Protein AF-A0A5K1FTA0-F1 (afdb_monomer)

Solvent-accessible surface area (backbone atoms only — not comparable to full-atom values): 4737 Å² total; per-residue (Å²): 111,57,67,60,50,43,74,75,42,60,86,54,59,66,70,60,42,51,52,56,69,73,47,56,70,84,77,61,80,87,78,87,87,82,82,71,84,82,65,92,76,55,64,62,94,95,44,72,59,62,32,63,81,52,58,58,58,74,76,89,73,69,45,58,68,57,63,47,72,109

Structure (mmCIF, N/CA/C/O backbone):
data_AF-A0A5K1FTA0-F1
#
_entry.id   AF-A0A5K1FTA0-F1
#
loop_
_atom_site.group_PDB
_atom_site.id
_atom_site.type_symbol
_atom_site.label_atom_id
_atom_site.label_alt_id
_atom_site.label_comp_id
_atom_site.label_asym_id
_atom_site.label_entity_id
_atom_site.label_seq_id
_atom_site.pdbx_PDB_ins_code
_atom_site.Cartn_x
_atom_site.Cartn_y
_atom_site.Cartn_z
_atom_site.occupancy
_atom_site.B_iso_or_equiv
_atom_site.auth_seq_id
_atom_site.auth_comp_id
_atom_site.auth_asym_id
_atom_site.auth_atom_id
_atom_site.pdbx_PDB_model_num
ATOM 1 N N . LYS A 1 1 ? 4.130 9.003 -13.423 1.00 93.38 1 LYS A N 1
ATOM 2 C CA . LYS A 1 1 ? 4.396 8.086 -12.289 1.00 93.38 1 LYS A CA 1
ATOM 3 C C . LYS A 1 1 ? 5.608 7.215 -12.586 1.00 93.38 1 LYS A C 1
ATOM 5 O O . LYS A 1 1 ? 6.539 7.240 -11.788 1.00 93.38 1 LYS A O 1
ATOM 10 N N . LYS A 1 2 ? 5.673 6.576 -13.759 1.00 96.12 2 LYS A N 1
ATOM 11 C CA . LYS A 1 2 ? 6.833 5.790 -14.208 1.00 96.12 2 LYS A CA 1
ATOM 12 C C . LYS A 1 2 ? 8.155 6.564 -14.187 1.00 96.12 2 LYS A C 1
ATOM 14 O O . LYS A 1 2 ? 9.124 6.080 -13.621 1.00 96.12 2 LYS A O 1
ATOM 19 N N . LYS A 1 3 ? 8.173 7.811 -14.683 1.00 96.62 3 LYS A N 1
ATOM 20 C CA . LYS A 1 3 ? 9.370 8.683 -14.649 1.00 96.62 3 LYS A CA 1
ATOM 21 C C . LYS A 1 3 ? 10.003 8.773 -13.252 1.00 96.62 3 LYS A C 1
ATOM 23 O O . LYS A 1 3 ? 11.194 8.548 -13.109 1.00 96.62 3 LYS A O 1
ATOM 28 N N . ARG A 1 4 ? 9.191 9.030 -12.221 1.00 95.69 4 ARG A N 1
ATOM 29 C CA . ARG A 1 4 ? 9.656 9.107 -10.828 1.00 95.69 4 ARG A CA 1
ATOM 30 C C . ARG A 1 4 ? 10.195 7.766 -10.324 1.00 95.69 4 ARG A C 1
ATOM 32 O O . ARG A 1 4 ? 11.169 7.746 -9.585 1.00 95.69 4 ARG A O 1
ATOM 39 N N . LEU A 1 5 ? 9.562 6.652 -10.699 1.00 96.38 5 LEU A N 1
ATOM 40 C CA . LEU A 1 5 ? 10.063 5.322 -10.342 1.00 96.38 5 LE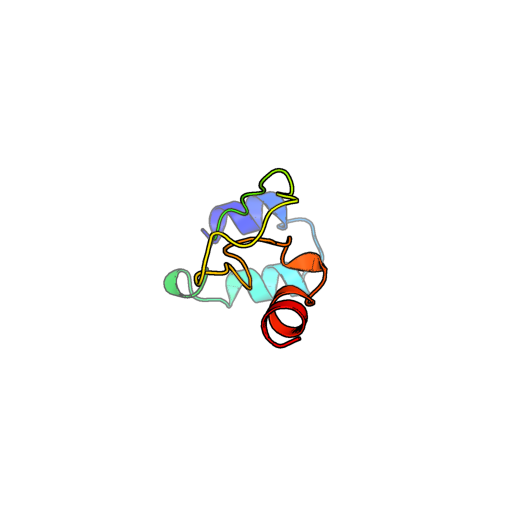U A CA 1
ATOM 41 C C . LEU A 1 5 ? 11.430 5.056 -10.980 1.00 96.38 5 LEU A C 1
ATOM 43 O O . LEU A 1 5 ? 12.306 4.539 -10.303 1.00 96.38 5 LEU A O 1
ATOM 47 N N . LEU A 1 6 ? 11.641 5.471 -12.230 1.00 96.56 6 LEU A N 1
ATOM 48 C CA . LEU A 1 6 ? 12.938 5.359 -12.902 1.00 96.56 6 LEU A CA 1
ATOM 49 C C . LEU A 1 6 ? 13.994 6.308 -12.314 1.00 96.56 6 LEU A C 1
ATOM 51 O O . LEU A 1 6 ? 15.156 5.936 -12.236 1.00 96.56 6 LEU A O 1
ATOM 55 N N . GLU A 1 7 ? 13.616 7.496 -11.840 1.00 97.38 7 GLU A N 1
ATOM 56 C CA . GLU A 1 7 ? 14.539 8.382 -11.108 1.00 97.38 7 GLU A CA 1
ATOM 57 C C . GLU A 1 7 ? 15.024 7.749 -9.791 1.00 97.38 7 GLU A C 1
ATOM 59 O O . GLU A 1 7 ? 16.173 7.940 -9.405 1.00 97.38 7 GLU A O 1
ATOM 64 N N . ILE A 1 8 ? 14.166 6.981 -9.109 1.00 96.31 8 ILE A N 1
ATOM 65 C CA . ILE A 1 8 ? 14.490 6.338 -7.824 1.00 96.31 8 ILE A CA 1
ATOM 66 C C . ILE A 1 8 ? 15.207 4.992 -8.026 1.00 96.31 8 ILE A C 1
ATOM 68 O O . ILE A 1 8 ? 16.158 4.688 -7.311 1.00 96.31 8 ILE A O 1
ATOM 72 N N . PHE A 1 9 ? 14.753 4.180 -8.985 1.00 96.69 9 PHE A N 1
ATOM 73 C CA . PHE A 1 9 ? 15.159 2.779 -9.153 1.00 96.69 9 PHE A CA 1
ATOM 74 C C . PHE A 1 9 ? 15.916 2.491 -10.455 1.00 96.69 9 PHE A C 1
ATOM 76 O O . PHE A 1 9 ? 16.274 1.344 -10.699 1.00 96.69 9 PHE A O 1
ATOM 83 N N . GLY A 1 10 ? 16.189 3.497 -11.290 1.00 94.00 10 GLY A N 1
ATOM 84 C CA . GLY A 1 10 ? 16.835 3.315 -12.596 1.00 94.00 10 GLY A CA 1
ATOM 85 C C . GLY A 1 10 ? 18.252 2.741 -12.541 1.00 94.00 10 GLY A C 1
ATOM 86 O O . GLY A 1 10 ? 18.714 2.198 -13.534 1.00 94.00 10 GLY A O 1
ATOM 87 N N . ASN A 1 11 ? 18.913 2.817 -11.380 1.00 95.75 11 ASN A N 1
ATOM 88 C CA . ASN A 1 11 ? 20.236 2.230 -11.133 1.00 95.75 11 ASN A CA 1
ATOM 89 C C . ASN A 1 11 ? 20.173 0.911 -10.338 1.00 95.75 11 ASN A C 1
ATOM 91 O O . ASN A 1 11 ? 21.192 0.462 -9.811 1.00 95.75 11 ASN A O 1
ATOM 95 N N . TRP A 1 12 ? 18.984 0.324 -10.168 1.00 95.50 12 TRP A N 1
ATOM 96 C CA . TRP A 1 12 ? 18.842 -0.997 -9.556 1.00 95.50 12 TRP A CA 1
ATOM 97 C C . TRP A 1 12 ? 19.083 -2.098 -10.600 1.00 95.50 12 TRP A C 1
ATOM 99 O O . TRP A 1 12 ? 19.647 -1.844 -11.658 1.00 95.50 12 TRP A O 1
ATOM 109 N N . CYS A 1 13 ? 18.715 -3.346 -10.310 1.00 95.12 13 CYS A N 1
ATOM 110 C CA . CYS A 1 13 ? 18.939 -4.431 -11.256 1.00 95.12 13 CYS A CA 1
ATOM 111 C C . CYS A 1 13 ? 18.002 -4.318 -12.465 1.00 95.12 13 CYS A C 1
ATOM 113 O O . CYS A 1 13 ? 16.847 -3.906 -12.331 1.00 95.12 13 CYS A O 1
ATOM 115 N N . ASP A 1 14 ? 18.485 -4.770 -13.623 1.00 95.62 14 ASP A N 1
ATOM 116 C CA . ASP A 1 14 ? 17.781 -4.672 -14.908 1.00 95.62 14 ASP A CA 1
ATOM 117 C C . ASP A 1 14 ? 16.345 -5.204 -14.831 1.00 95.62 14 ASP A C 1
ATOM 119 O O . ASP A 1 14 ? 15.414 -4.561 -15.300 1.00 95.62 14 ASP A O 1
ATOM 123 N N . LYS A 1 15 ? 16.130 -6.306 -14.098 1.00 96.75 15 LYS A N 1
ATOM 124 C CA . LYS A 1 15 ? 14.796 -6.897 -13.898 1.00 96.75 15 LYS A CA 1
ATOM 125 C C . LYS A 1 15 ? 13.786 -5.928 -13.277 1.00 96.75 15 LYS A C 1
ATOM 127 O O . LYS A 1 15 ? 12.612 -5.971 -13.629 1.00 96.75 15 LYS A O 1
ATOM 132 N N . VAL A 1 16 ? 14.204 -5.087 -12.328 1.00 95.94 16 VAL A N 1
ATOM 133 C CA . VAL A 1 16 ? 13.309 -4.098 -11.702 1.00 95.94 16 VAL A CA 1
ATOM 134 C C . VAL A 1 16 ? 12.958 -3.004 -12.705 1.00 95.94 16 VAL A C 1
ATOM 136 O O . VAL A 1 16 ? 11.793 -2.618 -12.809 1.00 95.94 16 VAL A O 1
ATOM 139 N N . VAL A 1 17 ? 13.946 -2.531 -13.464 1.00 97.00 17 VAL A N 1
ATOM 140 C CA . VAL A 1 17 ? 13.750 -1.508 -14.496 1.00 97.00 17 VAL A CA 1
ATOM 141 C C . VAL A 1 17 ? 12.828 -2.027 -15.603 1.00 97.00 17 VAL A C 1
ATOM 143 O O . VAL A 1 17 ? 11.871 -1.339 -15.961 1.00 97.00 17 VAL A O 1
ATOM 146 N N . ASP A 1 18 ? 13.038 -3.259 -16.067 1.00 97.69 18 ASP A N 1
ATOM 147 C CA . ASP A 1 18 ? 12.214 -3.918 -17.085 1.00 97.69 18 ASP A CA 1
ATOM 148 C C . ASP A 1 18 ? 10.747 -4.021 -16.651 1.00 97.69 18 ASP A C 1
ATOM 150 O O . ASP A 1 18 ? 9.846 -3.682 -17.418 1.00 97.69 18 ASP A O 1
ATOM 154 N N . LEU A 1 19 ? 10.490 -4.417 -15.398 1.00 97.06 19 LEU A N 1
ATOM 155 C CA . LEU A 1 19 ? 9.131 -4.481 -14.847 1.00 97.06 19 LEU A CA 1
ATOM 156 C C . LEU A 1 19 ? 8.466 -3.098 -14.784 1.00 97.06 19 LEU A C 1
ATOM 158 O O . LEU A 1 19 ? 7.293 -2.955 -15.138 1.00 97.06 19 LEU A O 1
ATOM 162 N N . ILE A 1 20 ? 9.205 -2.062 -14.371 1.00 96.88 20 ILE A N 1
ATOM 163 C CA . ILE A 1 20 ? 8.704 -0.679 -14.350 1.00 96.88 20 ILE A CA 1
ATOM 164 C C . ILE A 1 20 ? 8.365 -0.202 -15.770 1.00 96.88 20 ILE A C 1
ATOM 166 O O . ILE A 1 20 ? 7.342 0.458 -15.971 1.00 96.88 20 ILE A O 1
ATOM 170 N N . LEU A 1 21 ? 9.200 -0.524 -16.762 1.00 96.75 21 LEU A N 1
ATOM 171 C CA . LEU A 1 21 ? 8.962 -0.163 -18.160 1.00 96.75 21 LEU A CA 1
ATOM 172 C C . LEU A 1 21 ? 7.753 -0.900 -18.745 1.00 96.75 21 LEU A C 1
ATOM 174 O O . LEU A 1 21 ? 6.944 -0.251 -19.413 1.00 96.75 21 LEU A O 1
ATOM 178 N N . ALA A 1 22 ? 7.594 -2.189 -18.435 1.00 97.81 22 ALA A N 1
ATOM 179 C CA . ALA A 1 22 ? 6.506 -3.040 -18.915 1.00 97.81 22 ALA A CA 1
ATOM 180 C C . ALA A 1 22 ? 5.129 -2.719 -18.305 1.00 97.81 22 ALA A C 1
ATOM 182 O O . ALA A 1 22 ? 4.111 -3.071 -18.891 1.00 97.81 22 ALA A O 1
ATOM 183 N N . THR A 1 23 ? 5.074 -2.065 -17.141 1.00 97.44 23 THR A N 1
ATOM 184 C CA . THR A 1 23 ? 3.804 -1.737 -16.469 1.00 97.44 23 THR A CA 1
ATOM 185 C C . THR A 1 23 ? 3.167 -0.495 -17.092 1.00 97.44 23 THR A C 1
ATOM 187 O O . THR A 1 23 ? 3.812 0.553 -17.146 1.00 97.44 23 THR A O 1
ATOM 190 N N . ASP A 1 24 ? 1.908 -0.557 -17.526 1.00 97.81 24 ASP A N 1
ATOM 191 C CA . ASP A 1 24 ? 1.205 0.605 -18.085 1.00 97.81 24 ASP A CA 1
ATOM 192 C C . ASP A 1 24 ? 1.102 1.759 -17.078 1.00 97.81 24 ASP A C 1
ATOM 194 O O . ASP A 1 24 ? 0.936 1.566 -15.876 1.00 97.81 24 ASP A O 1
ATOM 198 N N . GLU A 1 25 ? 1.218 2.999 -17.559 1.00 96.50 25 GLU A N 1
ATOM 199 C CA . GLU A 1 25 ? 1.255 4.183 -16.687 1.00 96.50 25 GLU A CA 1
ATOM 200 C C . GLU A 1 25 ? -0.031 4.334 -15.852 1.00 96.50 25 GLU A C 1
ATOM 202 O O . GLU A 1 25 ? 0.031 4.809 -14.712 1.00 96.50 25 GLU A O 1
ATOM 207 N N . GLU A 1 26 ? -1.180 3.907 -16.384 1.00 96.62 26 GLU A N 1
ATOM 208 C CA . GLU A 1 26 ? -2.472 3.940 -15.687 1.00 96.62 26 GLU A CA 1
ATOM 209 C C . GLU A 1 26 ? -2.546 2.928 -14.536 1.00 96.62 26 GLU A C 1
ATOM 211 O O . GLU A 1 26 ? -3.045 3.276 -13.465 1.00 96.62 26 GLU A O 1
ATOM 216 N N . GLU A 1 27 ? -1.911 1.765 -14.692 1.00 96.38 27 GLU A N 1
ATOM 217 C CA . GLU A 1 27 ? -1.842 0.689 -13.691 1.00 96.38 27 GLU A CA 1
ATOM 218 C C . GLU A 1 27 ? -0.889 1.009 -12.525 1.00 96.38 27 GLU A C 1
ATOM 220 O O . GLU A 1 27 ? -0.937 0.391 -11.460 1.00 96.38 27 GLU A O 1
ATOM 225 N N . ILE A 1 28 ? -0.023 2.019 -12.673 1.00 96.25 28 ILE A N 1
ATOM 226 C CA . ILE A 1 28 ? 0.835 2.474 -11.576 1.00 96.25 28 ILE A CA 1
ATOM 227 C C . ILE A 1 28 ? -0.010 3.290 -10.595 1.00 96.25 28 ILE A C 1
ATOM 229 O O . ILE A 1 28 ? -0.415 4.420 -10.878 1.00 96.25 28 ILE A O 1
ATOM 233 N N . LEU A 1 29 ? -0.222 2.755 -9.396 1.00 94.12 29 LEU A N 1
ATOM 234 C CA . LEU A 1 29 ? -0.952 3.431 -8.326 1.00 94.12 29 LEU A CA 1
ATOM 235 C C . LEU A 1 29 ? 0.015 3.946 -7.262 1.00 94.12 29 LEU A C 1
ATOM 237 O O . LEU A 1 29 ? 0.817 3.197 -6.709 1.00 94.12 29 LEU A O 1
ATOM 241 N N . ARG A 1 30 ? -0.092 5.235 -6.932 1.00 90.19 30 ARG A N 1
ATOM 242 C CA . ARG A 1 30 ? 0.583 5.820 -5.771 1.00 90.19 30 ARG A CA 1
ATOM 243 C C . ARG A 1 30 ? -0.455 6.064 -4.686 1.00 90.19 30 ARG A C 1
ATOM 245 O O . ARG A 1 30 ? -1.383 6.838 -4.895 1.00 90.19 30 ARG A O 1
ATOM 252 N N . ARG A 1 31 ? -0.267 5.430 -3.532 1.00 89.00 31 ARG A N 1
ATOM 253 C CA . ARG A 1 31 ? -1.038 5.689 -2.315 1.00 89.00 31 ARG A CA 1
ATOM 254 C C . ARG A 1 31 ? -0.067 6.181 -1.256 1.00 89.00 31 ARG A C 1
ATOM 256 O O . ARG A 1 31 ? 0.936 5.518 -1.002 1.00 89.00 31 ARG A O 1
ATOM 263 N N . ASP A 1 32 ? -0.326 7.360 -0.710 1.00 88.00 32 ASP A N 1
ATOM 264 C CA . ASP A 1 32 ? 0.474 7.878 0.393 1.00 88.00 32 ASP A CA 1
ATOM 265 C C . ASP A 1 32 ? 0.080 7.134 1.681 1.00 88.00 32 ASP A C 1
ATOM 267 O O . ASP A 1 32 ? -1.088 6.795 1.884 1.00 88.00 32 ASP A O 1
ATOM 271 N N . ILE A 1 33 ? 1.070 6.828 2.520 1.00 84.88 33 ILE A N 1
ATOM 272 C CA . ILE A 1 33 ? 0.866 6.135 3.795 1.00 84.88 33 ILE A CA 1
ATOM 273 C C . ILE A 1 33 ? 0.779 7.198 4.884 1.00 84.88 33 ILE A C 1
ATOM 275 O O . ILE A 1 33 ? 1.681 8.025 5.019 1.00 84.88 33 ILE A O 1
ATOM 279 N N . TYR A 1 34 ? -0.297 7.148 5.661 1.00 82.38 34 TYR A N 1
ATOM 280 C CA . TYR A 1 34 ? -0.517 8.016 6.809 1.00 82.38 34 TYR A CA 1
ATOM 281 C C . TYR A 1 34 ? -0.543 7.174 8.075 1.00 82.38 34 TYR A C 1
ATOM 283 O O . TYR A 1 34 ? -1.074 6.066 8.071 1.00 82.38 34 TYR A O 1
ATOM 291 N N . ASP A 1 35 ? 0.026 7.719 9.142 1.00 80.56 35 ASP A N 1
ATOM 292 C CA . ASP A 1 35 ? 0.061 7.086 10.454 1.00 80.56 35 ASP A CA 1
ATOM 293 C C . ASP A 1 35 ? -0.676 7.961 11.476 1.00 80.56 35 ASP A C 1
ATOM 295 O O . ASP A 1 35 ? -0.808 9.179 11.301 1.00 80.56 35 ASP A O 1
ATOM 299 N N . ARG A 1 36 ? -1.175 7.339 12.541 1.00 80.62 36 ARG A N 1
ATOM 300 C CA . ARG A 1 36 ? -1.905 7.990 13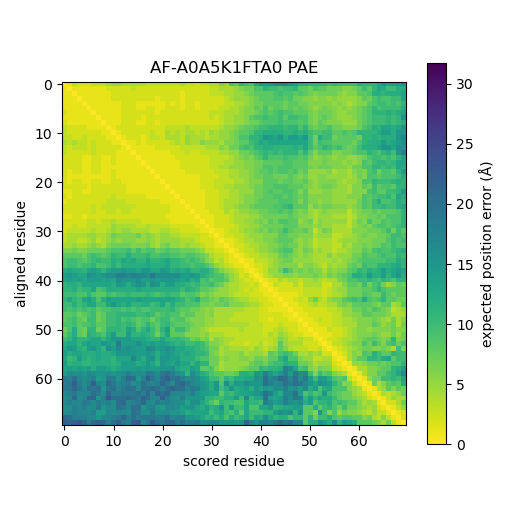.625 1.00 80.62 36 ARG A CA 1
ATOM 301 C C . ARG A 1 36 ? -1.449 7.418 14.960 1.00 80.62 36 ARG A C 1
ATOM 303 O O . ARG A 1 36 ? -1.326 6.213 15.127 1.00 80.62 36 ARG A O 1
ATOM 310 N N . VAL A 1 37 ? -1.300 8.295 15.953 1.00 84.12 37 VAL A N 1
ATOM 311 C CA . VAL A 1 37 ? -1.021 7.881 17.335 1.00 84.12 37 VAL A CA 1
ATOM 312 C C . VAL A 1 37 ? -2.100 6.897 17.831 1.00 84.12 37 VAL A C 1
ATOM 314 O O . VAL A 1 37 ? -3.291 7.194 17.667 1.00 84.12 37 VAL A O 1
ATOM 317 N N . PRO A 1 38 ? -1.717 5.768 18.464 1.00 82.00 38 PRO A N 1
ATOM 318 C CA . PRO A 1 38 ? -2.664 4.787 18.981 1.00 82.00 38 PRO A CA 1
ATOM 319 C C . PRO A 1 38 ? -3.686 5.396 19.944 1.00 82.00 38 PRO A C 1
ATOM 321 O O . PRO A 1 38 ? -3.359 6.232 20.788 1.00 82.00 38 PRO A O 1
ATOM 324 N N . VAL A 1 39 ? -4.932 4.936 19.849 1.00 84.00 39 VAL A N 1
ATOM 325 C CA . VAL A 1 39 ? -6.009 5.309 20.774 1.00 84.00 39 VAL A CA 1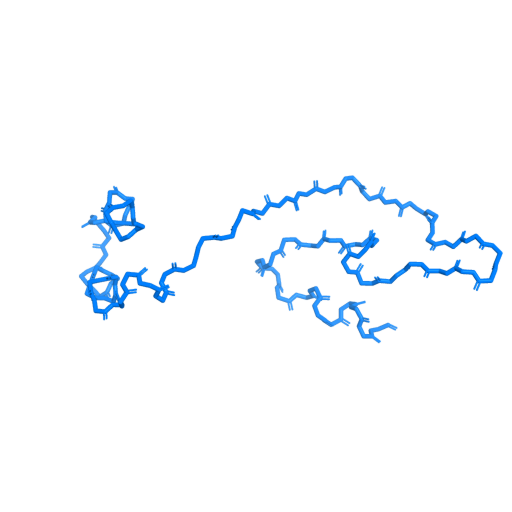
ATOM 326 C C . VAL A 1 39 ? -6.265 4.136 21.710 1.00 84.00 39 VAL A C 1
ATOM 328 O O . VAL A 1 39 ? -6.400 3.013 21.247 1.00 84.00 39 VAL A O 1
ATOM 331 N N . LEU A 1 40 ? -6.354 4.378 23.019 1.00 81.19 40 LEU A N 1
ATOM 332 C CA . LEU A 1 40 ? -6.553 3.312 24.017 1.00 81.19 40 LEU A CA 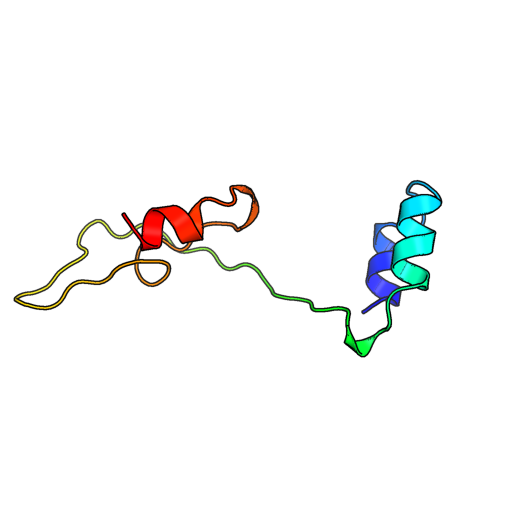1
ATOM 333 C C . LEU A 1 40 ? -8.032 3.014 24.320 1.00 81.19 40 LEU A C 1
ATOM 335 O O . LEU A 1 40 ? -8.349 1.962 24.859 1.00 81.19 40 LEU A O 1
ATOM 339 N N . ASN A 1 41 ? -8.945 3.921 23.959 1.00 87.94 41 ASN A N 1
ATOM 340 C CA . ASN A 1 41 ? -10.388 3.761 24.163 1.00 87.94 41 ASN A CA 1
ATOM 341 C C . ASN A 1 41 ? -11.094 3.529 22.824 1.00 87.94 41 ASN A C 1
ATOM 343 O O . ASN A 1 41 ? -11.231 4.458 22.029 1.00 87.94 41 ASN A O 1
ATOM 347 N N . TRP A 1 42 ? -11.540 2.296 22.577 1.00 89.06 42 TRP A N 1
ATOM 348 C CA . TRP A 1 42 ? -12.093 1.876 21.278 1.00 89.06 42 TRP A CA 1
ATOM 349 C C . TRP A 1 42 ? -13.624 1.923 21.224 1.00 89.06 42 TRP A C 1
ATOM 351 O O . TRP A 1 42 ? -14.214 1.763 20.158 1.00 89.06 42 TRP A O 1
ATOM 361 N N . SER A 1 43 ? -14.288 2.164 22.358 1.00 91.00 43 SER A N 1
ATOM 362 C CA . SER A 1 43 ? -15.746 2.087 22.474 1.00 91.00 43 SER A CA 1
ATOM 363 C C . SER A 1 43 ? -16.353 3.219 23.296 1.00 91.00 43 SER A C 1
ATOM 365 O O . SER A 1 43 ? -15.749 3.700 24.256 1.00 91.00 43 SER A O 1
ATOM 367 N N . LYS A 1 44 ? -17.601 3.578 22.977 1.00 93.25 44 LYS A N 1
ATOM 368 C CA . LYS A 1 44 ? -18.451 4.460 23.783 1.00 93.25 44 LYS A CA 1
ATOM 369 C C . LYS A 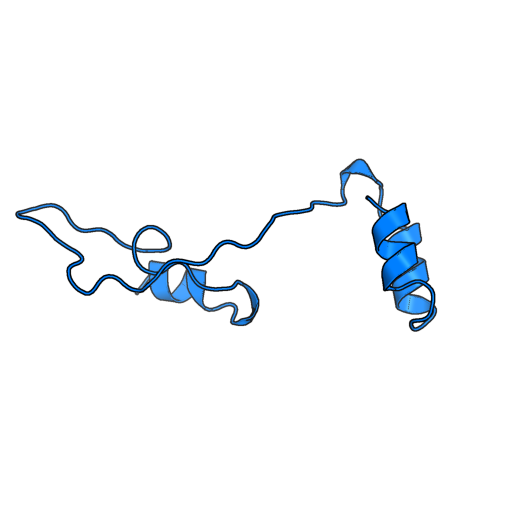1 44 ? -19.892 3.946 23.779 1.00 93.25 44 LYS A C 1
ATOM 371 O O . LYS A 1 44 ? -20.568 3.961 22.752 1.00 93.25 44 LYS A O 1
ATOM 376 N N . GLY A 1 45 ? -20.386 3.520 24.942 1.00 93.69 45 GLY A N 1
ATOM 377 C CA . GLY A 1 45 ? -21.729 2.948 25.067 1.00 93.69 45 GLY A CA 1
ATOM 378 C C . GLY A 1 45 ? -21.859 1.644 24.276 1.00 93.69 45 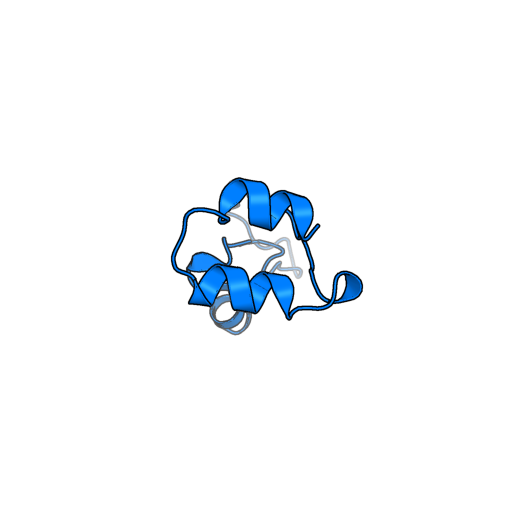GLY A C 1
ATOM 379 O O . GLY A 1 45 ? -21.145 0.689 24.553 1.00 93.69 45 GLY A O 1
ATOM 380 N N . ARG A 1 46 ? -22.768 1.607 23.293 1.00 93.69 46 ARG A N 1
ATOM 381 C CA . ARG A 1 46 ? -23.016 0.437 22.424 1.00 93.69 46 ARG A CA 1
ATOM 382 C C . ARG A 1 46 ? -22.310 0.520 21.062 1.00 93.69 46 ARG A C 1
ATOM 384 O O . ARG A 1 46 ? -22.699 -0.186 20.140 1.00 93.69 46 ARG A O 1
ATOM 391 N N . VAL A 1 47 ? -21.322 1.405 20.919 1.00 93.56 47 VAL A N 1
ATOM 392 C CA . VAL A 1 47 ? -20.577 1.616 19.668 1.00 93.56 47 VAL A CA 1
ATOM 393 C C . VAL A 1 47 ? -19.096 1.347 19.908 1.00 93.56 47 VAL A C 1
ATOM 395 O O . VAL A 1 47 ? -18.536 1.855 20.882 1.00 93.56 47 VAL A O 1
ATOM 398 N N . ALA A 1 48 ? -18.470 0.583 19.012 1.00 91.25 48 ALA A N 1
ATOM 399 C CA . ALA A 1 48 ? -17.040 0.285 19.011 1.00 91.25 48 ALA A CA 1
ATOM 400 C C . ALA A 1 48 ? -16.438 0.511 17.615 1.00 91.25 48 ALA A C 1
ATOM 402 O O . ALA A 1 48 ? -17.126 0.340 16.608 1.00 91.25 48 ALA A O 1
ATOM 403 N N . LEU A 1 49 ? -15.169 0.916 17.576 1.00 88.06 49 LEU A N 1
ATOM 404 C CA . LEU A 1 49 ? -14.350 1.013 16.368 1.00 88.06 49 LEU A CA 1
ATOM 405 C C . LEU A 1 49 ? -13.471 -0.234 16.242 1.00 88.06 49 LEU A C 1
ATOM 407 O O . LEU A 1 49 ? -12.961 -0.729 17.244 1.00 88.06 49 LEU A O 1
ATOM 411 N N . LEU A 1 50 ? -13.295 -0.713 15.012 1.00 85.19 50 LEU A N 1
ATOM 412 C CA . LEU A 1 50 ? -12.510 -1.900 14.661 1.00 85.19 50 LEU A CA 1
ATOM 413 C C . LEU A 1 50 ? -11.728 -1.646 13.365 1.00 85.19 50 LEU A C 1
ATOM 415 O O . LEU A 1 50 ? -12.051 -0.723 12.604 1.00 85.19 50 LEU A O 1
ATOM 419 N N . GLY A 1 51 ? -10.712 -2.463 13.096 1.00 83.50 51 GLY A N 1
ATOM 420 C CA . GLY A 1 51 ? -9.926 -2.361 11.869 1.00 83.50 51 GLY A CA 1
ATOM 421 C C . GLY A 1 51 ? -9.112 -1.065 11.787 1.00 83.50 51 GLY A C 1
ATOM 422 O O . GLY A 1 51 ? -8.789 -0.416 12.787 1.00 83.50 51 GLY A O 1
ATOM 423 N N . ASP A 1 52 ? -8.852 -0.622 10.559 1.00 83.62 52 ASP A N 1
ATOM 424 C CA . ASP A 1 52 ? -8.060 0.583 10.273 1.00 83.62 52 ASP A CA 1
ATOM 425 C C . ASP A 1 52 ? -8.622 1.867 10.907 1.00 83.62 52 ASP A C 1
ATOM 427 O O . ASP A 1 52 ? -7.899 2.846 11.086 1.00 83.62 52 ASP A O 1
ATOM 431 N N . SER A 1 53 ? -9.902 1.876 11.296 1.00 80.81 53 SER A N 1
ATOM 432 C CA . SER A 1 53 ? -10.512 3.021 11.981 1.00 80.81 53 SER A CA 1
ATOM 433 C C . SER A 1 53 ? -9.904 3.304 13.365 1.00 80.81 53 SER A C 1
ATOM 435 O O . SER A 1 53 ? -9.963 4.445 13.841 1.00 80.81 53 SER A O 1
ATOM 437 N N . ILE A 1 54 ? -9.299 2.293 14.002 1.00 80.19 54 ILE A N 1
ATOM 438 C CA . ILE A 1 54 ? -8.719 2.393 15.347 1.00 80.19 54 ILE A CA 1
ATOM 439 C C . ILE A 1 54 ? -7.246 1.973 15.418 1.00 80.19 54 ILE A C 1
ATOM 441 O O . ILE A 1 54 ? -6.509 2.516 16.241 1.00 80.19 54 ILE A O 1
ATOM 445 N N . HIS A 1 55 ? -6.799 1.084 14.530 1.00 77.69 55 HIS A N 1
ATOM 446 C CA . HIS A 1 55 ? -5.423 0.590 14.477 1.00 77.69 55 HIS A CA 1
ATOM 447 C C . HIS A 1 55 ? -4.899 0.543 13.031 1.00 77.69 55 HIS A C 1
ATOM 449 O O . HIS A 1 55 ? -4.504 -0.506 12.526 1.00 77.69 55 HIS A O 1
ATOM 455 N N . ALA A 1 56 ? -4.901 1.691 12.346 1.00 72.88 56 ALA A N 1
ATOM 456 C CA . ALA A 1 56 ? -4.266 1.820 11.035 1.00 72.88 56 ALA A CA 1
ATOM 457 C C . ALA A 1 56 ? -2.789 1.402 11.126 1.00 72.88 56 ALA A C 1
ATOM 459 O O . ALA A 1 56 ? -2.007 2.009 11.855 1.00 72.88 56 ALA A O 1
ATOM 460 N N . MET A 1 57 ? -2.419 0.348 10.402 1.00 69.31 57 MET A N 1
ATOM 461 C CA . MET A 1 57 ? -1.054 -0.170 10.375 1.00 69.31 57 MET A CA 1
ATOM 462 C C . MET A 1 57 ? -0.377 0.161 9.054 1.00 69.31 57 MET A C 1
ATOM 464 O O . MET A 1 57 ? -1.006 0.195 7.995 1.00 69.31 57 MET A O 1
ATOM 468 N N . GLN A 1 58 ? 0.944 0.328 9.099 1.00 69.44 58 GLN A N 1
ATOM 469 C CA . GLN A 1 58 ? 1.728 0.350 7.874 1.00 69.44 58 GLN A CA 1
ATOM 470 C C . GLN A 1 58 ? 1.551 -0.987 7.121 1.00 69.44 58 GLN A C 1
ATOM 472 O O . GLN A 1 58 ? 1.601 -2.061 7.728 1.00 69.44 58 GLN A O 1
ATOM 477 N N . PRO A 1 59 ? 1.373 -0.959 5.788 1.00 64.88 59 PRO A N 1
ATOM 478 C CA . PRO A 1 59 ? 1.075 -2.157 5.002 1.00 64.88 59 PRO A CA 1
ATOM 479 C C . PRO A 1 59 ? 2.267 -3.122 4.878 1.00 64.88 59 PRO A C 1
ATOM 481 O O . PRO A 1 59 ? 2.127 -4.205 4.319 1.00 64.88 59 PRO A O 1
ATOM 484 N N . ASN A 1 60 ? 3.442 -2.750 5.394 1.00 63.88 60 ASN A N 1
ATOM 485 C CA . ASN A 1 60 ? 4.676 -3.536 5.333 1.00 63.88 60 ASN A CA 1
ATOM 486 C C . ASN A 1 60 ? 4.633 -4.829 6.165 1.00 63.88 60 ASN A C 1
ATOM 488 O O . ASN A 1 60 ? 5.392 -5.748 5.872 1.00 63.88 60 ASN A O 1
ATOM 492 N N . LEU A 1 61 ? 3.764 -4.913 7.176 1.00 62.69 61 LEU A N 1
ATOM 493 C CA . LEU A 1 61 ? 3.627 -6.093 8.037 1.00 62.69 61 LEU A CA 1
ATOM 494 C C . LEU A 1 61 ? 2.601 -7.112 7.522 1.00 62.69 61 LEU A C 1
ATOM 496 O O . LEU A 1 61 ? 2.547 -8.224 8.035 1.00 62.69 61 LEU A O 1
ATOM 500 N N . GLY A 1 62 ? 1.759 -6.748 6.545 1.00 60.53 62 GLY A N 1
ATOM 501 C CA . GLY A 1 62 ? 0.707 -7.629 6.019 1.00 60.53 62 GLY A CA 1
ATOM 502 C C . GLY A 1 62 ? -0.362 -8.057 7.039 1.00 60.53 62 GLY A C 1
ATOM 503 O O . GLY A 1 62 ? -1.218 -8.868 6.707 1.00 60.53 62 GLY A O 1
ATOM 504 N N . GLN A 1 63 ? -0.339 -7.524 8.266 1.00 63.06 63 GLN A N 1
ATOM 505 C CA . GLN A 1 63 ? -1.213 -7.956 9.365 1.00 63.06 63 GLN A CA 1
ATOM 506 C C . GLN A 1 63 ? -2.478 -7.113 9.549 1.00 63.06 63 GLN A C 1
ATOM 508 O O . GLN A 1 63 ? -3.369 -7.536 10.279 1.00 63.06 63 GLN A O 1
ATOM 513 N N . GLY A 1 64 ? -2.605 -5.970 8.866 1.00 61.88 64 GLY A N 1
ATOM 514 C CA . GLY A 1 64 ? -3.773 -5.092 9.023 1.00 61.88 64 GLY A CA 1
ATOM 515 C C . GLY A 1 64 ? -5.103 -5.808 8.748 1.00 61.88 64 GLY A C 1
ATOM 516 O O . GLY A 1 64 ? -6.054 -5.661 9.507 1.00 61.88 64 GLY A O 1
ATOM 517 N N . GLY A 1 65 ? -5.143 -6.666 7.720 1.00 62.72 65 GLY A N 1
ATOM 518 C CA . GLY A 1 65 ? -6.331 -7.460 7.395 1.00 62.72 65 GLY A CA 1
ATOM 519 C C . GLY A 1 65 ? -6.651 -8.547 8.425 1.00 62.72 65 GLY A C 1
ATOM 520 O O . 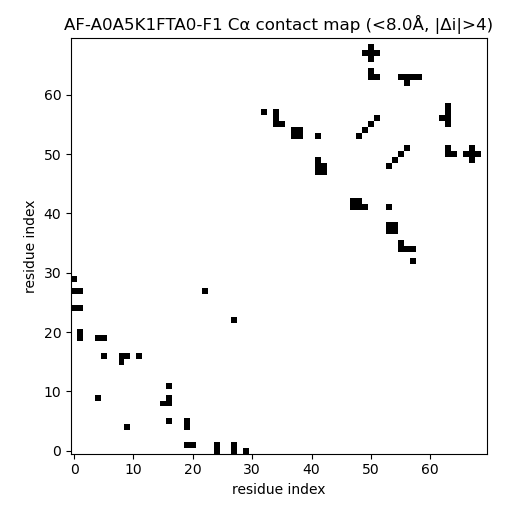GLY A 1 65 ? -7.819 -8.755 8.735 1.00 62.72 65 GLY A O 1
ATOM 521 N N . CYS A 1 66 ? -5.635 -9.210 8.987 1.00 68.69 66 CYS A N 1
ATOM 522 C CA . CYS A 1 66 ? -5.837 -10.236 10.014 1.00 68.69 66 CYS A CA 1
ATOM 523 C C . CYS A 1 66 ? -6.358 -9.621 11.319 1.00 68.69 66 CYS A C 1
ATOM 525 O O . CYS A 1 66 ? -7.350 -10.099 11.856 1.00 68.69 66 CYS A O 1
ATOM 527 N N . MET A 1 67 ? -5.770 -8.505 11.764 1.00 64.31 67 MET A N 1
ATOM 528 C CA . MET A 1 67 ? -6.205 -7.795 12.975 1.00 64.31 67 MET A CA 1
ATOM 529 C C . MET A 1 67 ? -7.598 -7.169 12.858 1.00 64.31 67 MET A C 1
ATOM 531 O O . MET A 1 67 ? -8.224 -6.877 13.866 1.00 64.31 67 MET A O 1
ATOM 535 N N . ALA A 1 68 ? -8.082 -6.919 11.640 1.00 65.19 68 ALA A N 1
ATOM 536 C CA . ALA A 1 68 ? -9.444 -6.439 11.433 1.00 65.19 68 ALA A CA 1
ATOM 537 C C . ALA A 1 68 ? -10.503 -7.553 11.556 1.00 65.19 68 ALA A C 1
ATOM 539 O O . ALA A 1 68 ? -11.679 -7.237 11.729 1.00 65.19 68 ALA A O 1
ATOM 540 N N . ILE A 1 69 ? -10.107 -8.823 11.401 1.00 68.56 69 ILE A N 1
ATOM 541 C CA . ILE A 1 69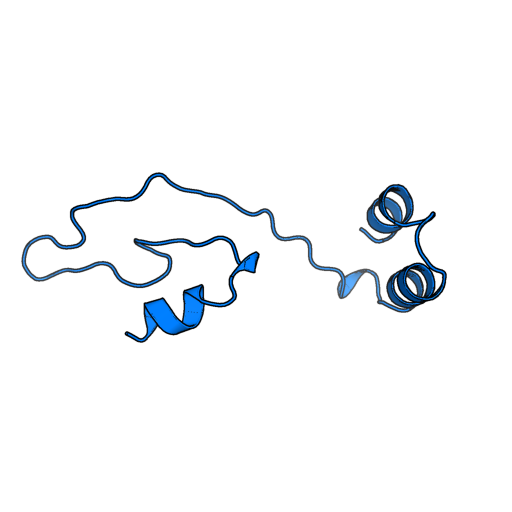 ? -10.995 -9.993 11.498 1.00 68.56 69 ILE A CA 1
ATOM 542 C C . ILE A 1 69 ? -11.031 -10.556 12.923 1.00 68.56 69 ILE A C 1
ATOM 544 O O . ILE A 1 69 ? -12.082 -11.049 13.334 1.00 68.56 69 ILE A O 1
ATOM 548 N N . GLU A 1 70 ? -9.895 -10.527 13.626 1.00 61.97 70 GLU A N 1
ATOM 549 C CA . GLU A 1 70 ? -9.773 -10.914 15.044 1.00 61.97 70 GLU A CA 1
ATOM 550 C C . GLU A 1 70 ? -10.711 -10.113 15.964 1.00 61.97 70 GLU A C 1
ATOM 552 O O . GLU A 1 70 ? -11.317 -10.757 16.854 1.00 61.97 70 GLU A O 1
#

Secondary structure (DSSP, 8-state):
-HHHHHHHHTTS-HHHHHHHHHS-TTT------------S--EETTEE--THHHH---GGGS-HHHHHH-

Foldseek 3Di:
DLVVVCVVPVPPDPVVNVVSVPDDPVNDDDDDDDDDDADPDQDDDPDGDAQCRHDNDDCPVVCSVVRRVD

Radius of gyration: 18.37 Å; Cα contacts (8 Å, |Δi|>4): 48; chains: 1; bounding box: 43×20×44 Å

pLDDT: mean 85.88, std 12.12, range [60.53, 97.81]

Sequence (70 aa):
KKKRLLEIFGNWCDKVVDLILATDEEEILRRDIYDRVPVLNWSKGRVALLGDSIHAMQPNLGQGGCMAIE

InterPro domains:
  IPR002938 FAD-binding domain [PF01494] (41-69)
  IPR036188 FAD/NAD(P)-binding domain superfamily [G3DSA:3.50.50.60] (39-70)
  IPR036188 FAD/NAD(P)-binding domain superfamily [SSF51905] (33-70)

Organism: NCBI:txid210225

Mean p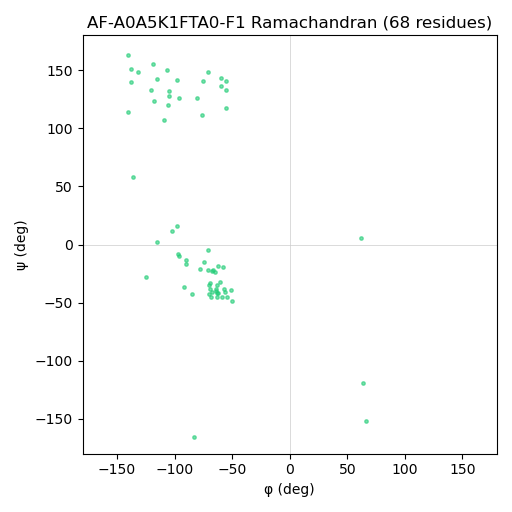redicted aligned error: 7.33 Å